Protein AF-A0A7Y5YC56-F1 (afdb_monomer_lite)

Radius of gyration: 37.19 Å; chains: 1; bounding box: 83×24×113 Å

Secondary structure (DSSP, 8-state):
-HHHHHHHHHIIIIIHHHHHHHHHHHHHHHHHHHHHHHHHHHHHHHHHHHHHHHHHHHHHHHHHHHHHHHHHHHHHHHHHHHHHHTT----THHHHHHHHHHHHHHS-HHHHHHHHHHHHHHTTSSSTHHHHHHHHHHHHHHHHHHTTSS-HHHHHHHHHHHHHHHHHHHHHHHHHHTT-

Sequence (180 aa):
MEMLATLMDILKTVALPLGIAIITAQVTLNAGRQQIRAHAAERNESRQYEHQKRLEDNDASARAVRGETIEAISDAMDQYVEDVRSEKNPTTAAVTRSLFRLSSRCSADHLADTCRSYVEDSARAPDRGHVVEAMLDIRRRLLGWHIGHLTLEDTERLIQEGHRELVEHLDDVRAAEGAS

pLDDT: mean 87.36, std 10.19, range [46.53, 96.81]

Foldseek 3Di:
DVVVVVVVCCCVVPVVVVVVVVVVVVVVVVVVVVVVVVVVVVVVVVVVVVVVVVVVVVVVVLLVLLVVLLVQLVVLLVVQVVCVVVVHDGDCVSNLVSLVSCCVRNVLVLQSVLLNLLLVLLVVDPDPVSNNVSSVLLSVLSVCCSVVVDPSVRSSVSSNVSSVVSVVVRVVVVVVVVVD

Structure (mmCIF, N/CA/C/O backbone):
data_AF-A0A7Y5YC56-F1
#
_entry.id   AF-A0A7Y5YC56-F1
#
loop_
_atom_site.group_PDB
_atom_site.id
_atom_site.type_symbol
_atom_site.label_atom_id
_atom_site.label_alt_id
_atom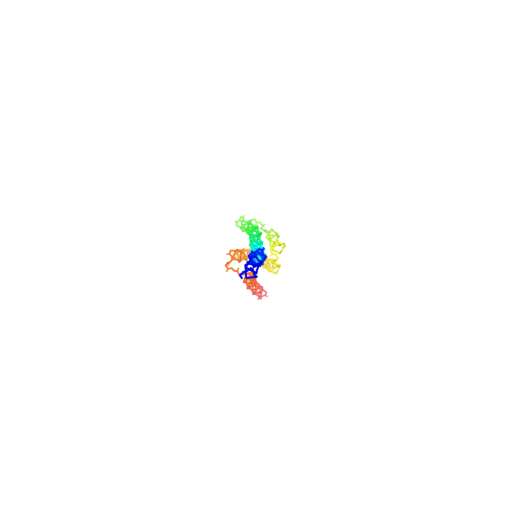_site.label_comp_id
_atom_site.label_asym_id
_atom_site.label_entity_id
_atom_site.label_seq_id
_atom_site.pdbx_PDB_ins_code
_atom_site.Cartn_x
_atom_site.Cartn_y
_atom_site.Cartn_z
_atom_site.occupancy
_atom_site.B_iso_or_equiv
_atom_site.auth_seq_id
_atom_site.auth_comp_id
_atom_site.auth_asym_id
_atom_site.auth_atom_id
_atom_site.pdbx_PDB_model_num
ATOM 1 N N . MET A 1 1 ? 50.622 -4.970 -84.511 1.00 55.16 1 MET A N 1
ATOM 2 C CA . MET A 1 1 ? 50.942 -4.764 -83.080 1.00 55.16 1 MET A CA 1
ATOM 3 C C . MET A 1 1 ? 50.362 -3.467 -82.523 1.00 55.16 1 MET A C 1
ATOM 5 O O . MET A 1 1 ? 49.958 -3.476 -81.371 1.00 55.16 1 MET A O 1
ATOM 9 N N . GLU A 1 2 ? 50.234 -2.398 -83.313 1.00 57.94 2 GLU A N 1
ATOM 10 C CA . GLU A 1 2 ? 49.705 -1.105 -82.838 1.00 57.94 2 GLU A CA 1
ATOM 11 C C . GLU A 1 2 ? 48.253 -1.175 -82.330 1.00 57.94 2 GLU A C 1
ATOM 13 O O . GLU A 1 2 ? 47.988 -0.736 -81.220 1.00 57.94 2 GLU A O 1
ATOM 18 N N . MET A 1 3 ? 47.338 -1.841 -83.045 1.00 56.50 3 MET A N 1
ATOM 19 C CA . MET A 1 3 ? 45.918 -1.928 -82.647 1.00 56.50 3 MET A CA 1
ATOM 20 C C . MET A 1 3 ? 45.682 -2.657 -81.306 1.00 56.50 3 MET A C 1
ATOM 22 O O . MET A 1 3 ? 44.782 -2.298 -80.552 1.00 56.50 3 MET A O 1
ATOM 26 N N . LEU A 1 4 ? 46.510 -3.661 -80.985 1.00 58.41 4 LEU A N 1
ATOM 27 C CA . LEU A 1 4 ? 46.480 -4.383 -79.703 1.00 58.41 4 LEU A CA 1
ATOM 28 C C . LEU A 1 4 ? 47.044 -3.530 -78.560 1.00 58.41 4 LEU A C 1
ATOM 30 O O . LEU A 1 4 ? 46.518 -3.582 -77.453 1.00 58.41 4 LEU A O 1
ATOM 34 N N . ALA A 1 5 ? 48.072 -2.721 -78.831 1.00 64.12 5 ALA A N 1
ATOM 35 C CA . ALA A 1 5 ? 48.629 -1.787 -77.859 1.00 64.12 5 ALA A CA 1
ATOM 36 C C . ALA A 1 5 ? 47.632 -0.668 -77.524 1.00 64.12 5 ALA A C 1
ATOM 38 O O . ALA A 1 5 ? 47.430 -0.382 -76.350 1.00 64.12 5 ALA A O 1
ATOM 39 N N . THR A 1 6 ? 46.929 -0.117 -78.520 1.00 63.53 6 THR A N 1
ATOM 40 C CA . THR A 1 6 ? 45.885 0.901 -78.307 1.00 63.53 6 THR A CA 1
ATOM 41 C C . THR A 1 6 ? 44.687 0.344 -77.533 1.00 63.53 6 THR A C 1
ATOM 43 O O . THR A 1 6 ? 44.184 0.997 -76.624 1.00 63.53 6 THR A O 1
ATOM 46 N N . LEU A 1 7 ? 44.255 -0.887 -77.831 1.00 57.56 7 LEU A N 1
ATOM 47 C CA . LEU A 1 7 ? 43.214 -1.583 -77.062 1.00 57.56 7 LEU A CA 1
ATOM 48 C C . LEU A 1 7 ? 43.636 -1.814 -75.609 1.00 57.56 7 LEU A C 1
ATOM 50 O O . LEU A 1 7 ? 42.841 -1.601 -74.697 1.00 57.56 7 LEU A O 1
ATOM 54 N N . MET A 1 8 ? 44.887 -2.222 -75.393 1.00 61.03 8 MET A N 1
ATOM 55 C CA . MET A 1 8 ? 45.441 -2.458 -74.063 1.00 61.03 8 MET A CA 1
ATOM 56 C C . MET A 1 8 ? 45.622 -1.150 -73.275 1.00 61.03 8 MET A C 1
ATOM 58 O O . MET A 1 8 ? 45.411 -1.147 -72.063 1.00 61.03 8 MET A O 1
ATOM 62 N N . ASP A 1 9 ? 45.935 -0.039 -73.946 1.00 62.00 9 ASP A N 1
ATOM 63 C CA . ASP A 1 9 ? 45.986 1.297 -73.344 1.00 62.00 9 ASP A CA 1
ATOM 64 C C . ASP A 1 9 ? 44.597 1.824 -72.984 1.00 62.00 9 ASP A C 1
ATOM 66 O O . ASP A 1 9 ? 44.420 2.318 -71.875 1.00 62.00 9 ASP A O 1
ATOM 70 N N . ILE A 1 10 ? 43.581 1.653 -73.836 1.00 61.22 10 ILE A N 1
ATOM 71 C CA . ILE A 1 10 ? 42.184 2.007 -73.512 1.00 61.22 10 ILE A CA 1
ATOM 72 C C . ILE A 1 10 ? 41.676 1.172 -72.325 1.00 61.22 10 ILE A C 1
ATOM 74 O O . ILE A 1 10 ? 41.041 1.702 -71.409 1.00 61.22 10 ILE A O 1
ATOM 78 N N . LEU A 1 11 ? 42.002 -0.127 -72.286 1.00 59.12 11 LEU A N 1
ATOM 79 C CA . LEU A 1 11 ? 41.646 -0.999 -71.162 1.00 59.12 11 LEU A CA 1
ATOM 80 C C . LEU A 1 11 ? 42.278 -0.518 -69.844 1.00 59.12 11 LEU A C 1
ATOM 82 O O . LEU A 1 11 ? 41.623 -0.529 -68.802 1.00 59.12 11 LEU A O 1
ATOM 86 N N . LYS A 1 12 ? 43.539 -0.073 -69.882 1.00 62.78 12 LYS A N 1
ATOM 87 C CA . LYS A 1 12 ? 44.272 0.412 -68.701 1.00 62.78 12 LYS A CA 1
ATOM 88 C C . LYS A 1 12 ? 43.865 1.819 -68.269 1.00 62.78 12 LYS A C 1
ATOM 90 O O . LYS A 1 12 ? 43.813 2.080 -67.073 1.00 62.78 12 LYS A O 1
ATOM 95 N N . THR A 1 13 ? 43.594 2.713 -69.216 1.00 64.12 13 THR A N 1
ATOM 96 C CA . THR A 1 13 ? 43.311 4.132 -68.940 1.00 64.12 13 THR A CA 1
ATOM 97 C C . THR A 1 13 ? 41.849 4.402 -68.615 1.00 64.12 13 THR A C 1
ATOM 99 O O . THR A 1 13 ? 41.568 5.337 -67.871 1.00 64.12 13 THR A O 1
ATOM 102 N N . VAL A 1 14 ? 40.918 3.583 -69.116 1.00 66.25 14 VAL A N 1
ATOM 103 C CA . VAL A 1 14 ? 39.477 3.822 -68.942 1.00 66.25 14 VAL A CA 1
ATOM 104 C C . VAL A 1 14 ? 38.789 2.674 -68.210 1.00 66.25 14 VAL A C 1
ATOM 106 O O . VAL A 1 14 ? 38.096 2.915 -67.224 1.00 66.25 14 VAL A O 1
ATOM 109 N N . ALA A 1 15 ? 38.987 1.421 -68.634 1.00 69.31 15 ALA A N 1
ATOM 110 C CA . ALA A 1 15 ? 38.236 0.300 -68.061 1.00 69.31 15 ALA A CA 1
ATOM 111 C C . ALA A 1 15 ? 38.694 -0.061 -66.635 1.00 69.31 15 ALA A C 1
ATOM 113 O O . ALA A 1 15 ? 37.855 -0.316 -65.770 1.00 69.31 15 ALA A O 1
ATOM 114 N N . LEU A 1 16 ? 40.004 -0.039 -66.363 1.00 71.69 16 LEU A N 1
ATOM 115 C CA . LEU A 1 16 ? 40.548 -0.353 -65.037 1.00 71.69 16 LEU A CA 1
ATOM 116 C C . LEU A 1 16 ? 40.140 0.683 -63.964 1.00 71.69 16 LEU A C 1
ATOM 118 O O . LEU A 1 16 ? 39.620 0.268 -62.925 1.00 71.69 16 LEU A O 1
ATOM 122 N N . PRO A 1 17 ? 40.274 2.010 -64.186 1.00 78.19 17 PRO A N 1
ATOM 123 C CA . PRO A 1 17 ? 39.836 3.007 -63.208 1.00 78.19 17 PRO A CA 1
ATOM 124 C C . PRO A 1 17 ? 38.319 3.001 -63.006 1.00 78.19 17 PRO A C 1
ATOM 126 O O . PRO A 1 17 ? 37.855 3.155 -61.877 1.00 78.19 17 PRO A O 1
ATOM 129 N N . LEU A 1 18 ? 37.542 2.758 -64.070 1.00 76.50 18 LEU A N 1
ATOM 130 C CA . LEU A 1 18 ? 36.088 2.637 -63.974 1.00 76.50 18 LEU A CA 1
ATOM 131 C C . LEU A 1 18 ? 35.680 1.412 -63.141 1.00 76.50 18 LEU A C 1
ATOM 133 O O . LEU A 1 18 ? 34.817 1.524 -62.275 1.00 76.50 18 LEU A O 1
ATOM 137 N N . GLY A 1 19 ? 36.333 0.262 -63.339 1.00 76.31 19 GLY A N 1
ATOM 138 C CA . GLY A 1 19 ? 36.112 -0.939 -62.529 1.00 76.31 19 GLY A CA 1
ATOM 139 C C . GLY A 1 19 ? 36.424 -0.715 -61.047 1.00 76.31 19 GLY A C 1
ATOM 140 O O . GLY A 1 19 ? 35.616 -1.069 -60.187 1.00 76.31 19 GLY A O 1
ATOM 141 N N . ILE A 1 20 ? 37.548 -0.055 -60.741 1.00 79.25 20 ILE A N 1
ATOM 142 C CA . ILE A 1 20 ? 37.919 0.317 -59.365 1.00 79.25 20 ILE A CA 1
ATOM 143 C C . ILE A 1 20 ? 36.884 1.275 -58.761 1.00 79.25 20 ILE A C 1
ATOM 145 O O . ILE A 1 20 ? 36.467 1.078 -57.617 1.00 79.25 20 ILE A O 1
ATOM 149 N N . ALA A 1 21 ? 36.428 2.277 -59.517 1.00 76.38 21 ALA A N 1
ATOM 150 C CA . ALA A 1 21 ? 35.416 3.226 -59.061 1.00 76.38 21 ALA A CA 1
ATOM 151 C C . ALA A 1 21 ? 34.073 2.539 -58.764 1.00 76.38 21 ALA A C 1
ATOM 153 O O . ALA A 1 21 ? 33.464 2.812 -57.730 1.00 76.38 21 ALA A O 1
ATOM 154 N N . ILE A 1 22 ? 33.640 1.602 -59.615 1.00 82.31 22 ILE A N 1
ATOM 155 C CA . ILE A 1 22 ? 32.399 0.833 -59.426 1.00 82.31 22 ILE A CA 1
ATOM 156 C C . ILE A 1 22 ? 32.483 -0.046 -58.171 1.00 82.31 22 ILE A C 1
ATOM 158 O O . ILE A 1 22 ? 31.566 -0.021 -57.348 1.00 82.31 22 ILE A O 1
ATOM 162 N N . ILE A 1 23 ? 33.582 -0.788 -57.987 1.00 82.56 23 ILE A N 1
ATOM 163 C CA . ILE A 1 23 ? 33.781 -1.637 -56.801 1.00 82.56 23 ILE A CA 1
ATOM 164 C C . ILE A 1 23 ? 33.836 -0.777 -55.534 1.00 82.56 23 ILE A C 1
ATOM 166 O O . ILE A 1 23 ? 33.162 -1.083 -54.551 1.00 82.56 23 ILE A O 1
ATOM 170 N N . THR A 1 24 ? 34.576 0.335 -55.563 1.00 82.38 24 THR A N 1
ATOM 171 C CA . THR A 1 24 ? 34.680 1.260 -54.423 1.00 82.38 24 THR A CA 1
ATOM 172 C C . THR A 1 24 ? 33.315 1.850 -54.069 1.00 82.38 24 THR A C 1
ATOM 174 O O . THR A 1 24 ? 32.943 1.873 -52.894 1.00 82.38 24 THR A O 1
ATOM 177 N N . ALA A 1 25 ? 32.518 2.251 -55.065 1.00 78.50 25 ALA A N 1
ATOM 178 C CA . ALA A 1 25 ? 31.158 2.734 -54.852 1.00 78.50 25 ALA A CA 1
ATOM 179 C C . ALA A 1 25 ? 30.259 1.657 -54.217 1.00 78.50 25 ALA A C 1
ATOM 181 O O . ALA A 1 25 ? 29.547 1.945 -53.257 1.00 78.50 25 ALA A O 1
ATOM 182 N N . GLN A 1 26 ? 30.325 0.406 -54.686 1.00 82.81 26 GLN A N 1
ATOM 183 C CA . GLN A 1 26 ? 29.556 -0.704 -54.109 1.00 82.81 26 GLN A CA 1
ATOM 184 C C . GLN A 1 26 ? 29.956 -1.016 -52.662 1.00 82.81 26 GLN A C 1
ATOM 186 O O . GLN A 1 26 ? 29.082 -1.168 -51.805 1.00 82.81 26 GLN A O 1
ATOM 191 N N . VAL A 1 27 ? 31.258 -1.080 -52.367 1.00 84.50 27 VAL A N 1
ATOM 192 C CA . VAL A 1 27 ? 31.765 -1.305 -51.002 1.00 84.50 27 VAL A CA 1
ATOM 193 C C . VAL A 1 27 ? 31.318 -0.175 -50.075 1.00 84.50 27 VAL A C 1
ATOM 195 O O . VAL A 1 27 ? 30.805 -0.442 -48.990 1.00 84.50 27 VAL A O 1
ATOM 198 N N . THR A 1 28 ? 31.417 1.075 -50.531 1.00 84.81 28 THR A N 1
ATOM 199 C CA . THR A 1 28 ? 31.003 2.256 -49.759 1.00 84.81 28 THR A CA 1
ATOM 200 C C . THR A 1 28 ? 29.498 2.251 -49.487 1.00 84.81 28 THR A C 1
ATOM 202 O O . THR A 1 28 ? 29.071 2.506 -48.362 1.00 84.81 28 THR A O 1
ATOM 205 N N . LEU A 1 29 ? 28.674 1.889 -50.477 1.00 85.12 29 LEU A N 1
ATOM 206 C CA . LEU A 1 29 ? 27.225 1.755 -50.303 1.00 85.12 29 LEU A CA 1
ATOM 207 C C . LEU A 1 29 ? 26.860 0.650 -49.303 1.00 85.12 29 LEU A C 1
ATOM 209 O O . LEU A 1 29 ? 25.956 0.832 -48.486 1.00 85.12 29 LEU A O 1
ATOM 213 N N . ASN A 1 30 ? 27.558 -0.487 -49.339 1.00 87.25 30 ASN A N 1
ATOM 214 C CA . ASN A 1 30 ? 27.335 -1.577 -48.391 1.00 87.25 30 ASN A CA 1
ATOM 215 C C . ASN A 1 30 ? 27.760 -1.193 -46.967 1.00 87.25 30 ASN A C 1
ATOM 217 O O . ASN A 1 30 ? 27.003 -1.449 -46.030 1.00 87.25 30 ASN A O 1
ATOM 221 N N . ALA A 1 31 ? 28.903 -0.520 -46.808 1.00 85.88 31 ALA A N 1
ATOM 222 C CA . ALA A 1 31 ? 29.353 0.012 -45.524 1.00 85.88 31 ALA A CA 1
ATOM 223 C C . ALA A 1 31 ? 28.362 1.049 -44.963 1.00 85.88 31 ALA A C 1
ATOM 225 O O . ALA A 1 31 ? 27.962 0.954 -43.805 1.00 85.88 31 ALA A O 1
ATOM 226 N N . GLY A 1 32 ? 27.868 1.969 -45.800 1.00 84.69 32 GLY A N 1
ATOM 227 C CA . GLY A 1 32 ? 26.838 2.935 -45.407 1.00 84.69 32 GLY A CA 1
ATOM 228 C C . GLY A 1 32 ? 25.532 2.259 -44.973 1.00 84.69 32 GLY A C 1
ATOM 229 O O . GLY A 1 32 ? 24.946 2.623 -43.955 1.00 84.69 32 GLY A O 1
ATOM 230 N N . ARG A 1 33 ? 25.097 1.205 -45.676 1.00 89.69 33 ARG A N 1
ATOM 231 C CA . ARG A 1 33 ? 23.928 0.401 -45.268 1.00 89.69 33 ARG A CA 1
ATOM 232 C C . ARG A 1 33 ? 24.145 -0.311 -43.933 1.00 89.69 33 ARG A C 1
ATOM 234 O O . ARG A 1 33 ? 23.209 -0.383 -43.138 1.00 89.69 33 ARG A O 1
ATOM 241 N N . GLN A 1 34 ? 25.343 -0.838 -43.683 1.00 88.31 34 GLN A N 1
ATOM 242 C CA . GLN A 1 34 ? 25.686 -1.461 -42.402 1.00 88.31 34 GLN A CA 1
ATOM 243 C C . GLN A 1 34 ? 25.688 -0.437 -41.263 1.00 88.31 34 GLN A C 1
ATOM 245 O O . GLN A 1 34 ? 25.081 -0.708 -40.232 1.00 88.31 34 GLN A O 1
ATOM 250 N N . GLN A 1 35 ? 26.255 0.755 -41.469 1.00 87.94 35 GLN A N 1
ATOM 251 C CA . GLN A 1 35 ? 26.224 1.843 -40.484 1.00 87.94 35 GLN A CA 1
ATOM 252 C C . GLN A 1 35 ? 24.797 2.308 -40.170 1.00 87.94 35 GLN A C 1
ATOM 254 O O . GLN A 1 35 ? 24.451 2.478 -39.005 1.00 87.94 35 GLN A O 1
ATOM 259 N N . ILE A 1 36 ? 23.932 2.446 -41.182 1.00 84.81 36 ILE A N 1
ATOM 260 C CA . ILE A 1 36 ? 22.519 2.800 -40.969 1.00 84.81 36 ILE A CA 1
ATOM 261 C C . ILE A 1 36 ? 21.808 1.728 -40.132 1.00 84.81 36 ILE A C 1
ATOM 263 O O . ILE A 1 36 ? 21.058 2.063 -39.217 1.00 84.81 36 ILE A O 1
ATOM 267 N N . ARG A 1 37 ? 22.042 0.441 -40.421 1.00 88.19 37 ARG A N 1
ATOM 268 C CA . ARG A 1 37 ? 21.453 -0.667 -39.651 1.00 88.19 37 ARG A CA 1
ATOM 269 C C . ARG A 1 37 ? 21.981 -0.719 -38.219 1.00 88.19 37 ARG A C 1
ATOM 271 O O . ARG A 1 37 ? 21.178 -0.915 -37.315 1.00 88.19 37 ARG A O 1
ATOM 278 N N . ALA A 1 38 ? 23.282 -0.511 -38.020 1.00 86.31 38 ALA A N 1
ATOM 279 C CA . ALA A 1 38 ? 23.895 -0.453 -36.695 1.00 86.31 38 ALA A CA 1
ATOM 280 C C . ALA A 1 38 ? 23.295 0.689 -35.862 1.00 86.31 38 ALA A C 1
ATOM 282 O O . ALA A 1 38 ? 22.766 0.441 -34.785 1.00 86.31 38 ALA A O 1
ATOM 283 N N . HIS A 1 39 ? 23.222 1.905 -36.410 1.00 87.75 39 HIS A N 1
ATOM 284 C CA . HIS A 1 39 ? 22.596 3.036 -35.719 1.00 87.75 39 HIS A CA 1
ATOM 285 C C . HIS A 1 39 ? 21.096 2.851 -35.467 1.00 87.75 39 HIS A C 1
ATOM 287 O O . HIS A 1 39 ? 20.572 3.328 -34.460 1.00 87.75 39 HIS A O 1
ATOM 293 N N . ALA A 1 40 ? 20.371 2.180 -36.366 1.00 89.81 40 ALA A N 1
ATOM 294 C CA . ALA A 1 40 ? 18.968 1.849 -36.134 1.00 89.81 40 ALA A CA 1
ATOM 295 C C . ALA A 1 40 ? 18.804 0.832 -34.990 1.00 89.81 40 ALA A C 1
ATOM 297 O O . ALA A 1 40 ? 17.884 0.976 -34.185 1.00 89.81 40 ALA A O 1
ATOM 298 N N . ALA A 1 41 ? 19.700 -0.155 -34.896 1.00 89.75 41 ALA A N 1
ATOM 299 C CA . ALA A 1 41 ? 19.723 -1.127 -33.807 1.00 89.75 41 ALA A CA 1
ATOM 300 C C . ALA A 1 41 ? 20.070 -0.465 -32.463 1.00 89.75 41 ALA A C 1
ATOM 302 O O . ALA A 1 41 ? 19.299 -0.606 -31.519 1.00 89.75 41 ALA A O 1
ATOM 303 N N . GLU A 1 42 ? 21.129 0.351 -32.410 1.00 88.94 42 GLU A N 1
ATOM 304 C CA . GLU A 1 42 ? 21.536 1.111 -31.213 1.00 88.94 42 GLU A CA 1
ATOM 305 C C . GLU A 1 42 ? 20.406 2.008 -30.688 1.00 88.94 42 GLU A C 1
ATOM 307 O O . GLU A 1 42 ? 20.137 2.062 -29.489 1.00 88.94 42 GLU A O 1
ATOM 312 N N . ARG A 1 43 ? 19.689 2.699 -31.585 1.00 90.00 43 ARG A N 1
ATOM 313 C CA . ARG A 1 43 ? 18.542 3.538 -31.201 1.00 90.00 43 ARG A CA 1
ATOM 314 C C . ARG A 1 43 ? 17.389 2.723 -30.627 1.00 90.00 43 ARG A C 1
ATOM 316 O O . ARG A 1 43 ? 16.706 3.204 -29.726 1.00 90.00 43 ARG A O 1
ATOM 323 N N . ASN A 1 44 ? 17.136 1.531 -31.159 1.00 90.25 44 ASN A N 1
ATOM 324 C CA . ASN A 1 44 ? 16.088 0.660 -30.635 1.00 90.25 44 ASN A CA 1
ATOM 325 C C . ASN A 1 44 ? 16.469 0.087 -29.268 1.00 90.25 44 ASN A C 1
ATOM 327 O O . ASN A 1 44 ? 15.634 0.107 -28.368 1.00 90.25 44 ASN A O 1
ATOM 331 N N . GLU A 1 45 ? 17.715 -0.346 -29.093 1.00 91.00 45 GLU A N 1
ATOM 332 C CA . GLU A 1 45 ? 18.232 -0.835 -27.812 1.00 91.00 45 GLU A CA 1
ATOM 333 C C . GLU A 1 45 ? 18.197 0.265 -26.742 1.00 91.00 45 GLU A C 1
ATOM 335 O O . GLU A 1 45 ? 17.671 0.056 -25.652 1.00 91.00 45 GLU A O 1
ATOM 340 N N . SER A 1 46 ? 18.630 1.483 -27.085 1.00 91.75 46 SER A N 1
ATOM 341 C CA . SER A 1 46 ? 18.553 2.644 -26.192 1.00 91.75 46 SER A CA 1
ATOM 342 C C . SER A 1 46 ? 17.112 2.967 -25.779 1.00 91.75 46 SER A C 1
ATOM 344 O O . SER A 1 46 ? 16.859 3.206 -24.600 1.00 91.75 46 SER A O 1
ATOM 346 N N . ARG A 1 47 ? 16.143 2.905 -26.703 1.00 92.06 47 ARG A N 1
ATOM 347 C CA . ARG A 1 47 ? 14.718 3.104 -26.377 1.00 92.06 47 ARG A CA 1
ATOM 348 C C . ARG A 1 47 ? 14.165 2.012 -25.468 1.00 92.06 47 ARG A C 1
ATOM 350 O O . ARG A 1 47 ? 13.389 2.321 -24.569 1.00 92.06 47 ARG A O 1
ATOM 357 N N . GLN A 1 48 ? 14.533 0.754 -25.710 1.00 92.44 48 GLN A N 1
ATOM 358 C CA . GLN A 1 48 ? 14.123 -0.368 -24.862 1.00 92.44 48 GLN A CA 1
ATOM 359 C C . GLN A 1 48 ? 14.694 -0.221 -23.453 1.00 92.44 48 GLN A C 1
ATOM 361 O O . GLN A 1 48 ? 13.949 -0.340 -22.485 1.00 92.44 48 GLN A O 1
ATOM 366 N N . TYR A 1 49 ? 15.977 0.123 -23.344 1.00 94.12 49 TYR A N 1
ATOM 367 C CA . TYR A 1 49 ? 16.633 0.380 -22.068 1.00 94.12 49 TYR A CA 1
ATOM 368 C C . TYR A 1 49 ? 15.989 1.549 -21.312 1.00 94.12 49 TYR A C 1
ATOM 370 O O . TYR A 1 49 ? 15.666 1.422 -20.135 1.00 94.12 49 TYR A O 1
ATOM 378 N N . GLU A 1 50 ? 15.733 2.677 -21.982 1.00 93.62 50 GLU A N 1
ATOM 379 C CA . GLU A 1 50 ? 15.043 3.812 -21.363 1.00 93.62 50 GLU A CA 1
ATOM 380 C C . GLU A 1 50 ? 13.629 3.454 -20.902 1.00 93.62 50 GLU A C 1
ATOM 382 O O . GLU A 1 50 ? 13.199 3.898 -19.839 1.00 93.62 50 GLU A O 1
ATOM 387 N N . HIS A 1 51 ? 12.894 2.672 -21.694 1.00 92.88 51 HIS A N 1
ATOM 388 C CA . HIS A 1 51 ? 11.558 2.229 -21.319 1.00 92.88 51 HIS A CA 1
ATOM 389 C C . HIS A 1 51 ? 11.600 1.323 -20.086 1.00 92.88 51 HIS A C 1
ATOM 391 O O . HIS A 1 51 ? 10.860 1.569 -19.137 1.00 92.88 51 HIS A O 1
ATOM 397 N N . GLN A 1 52 ? 12.511 0.348 -20.067 1.00 95.00 52 GLN A N 1
ATOM 398 C CA . GLN A 1 52 ? 12.718 -0.548 -18.933 1.00 95.00 52 GLN A CA 1
ATOM 399 C C . GLN A 1 52 ? 13.101 0.226 -17.667 1.00 95.00 52 GLN A C 1
ATOM 401 O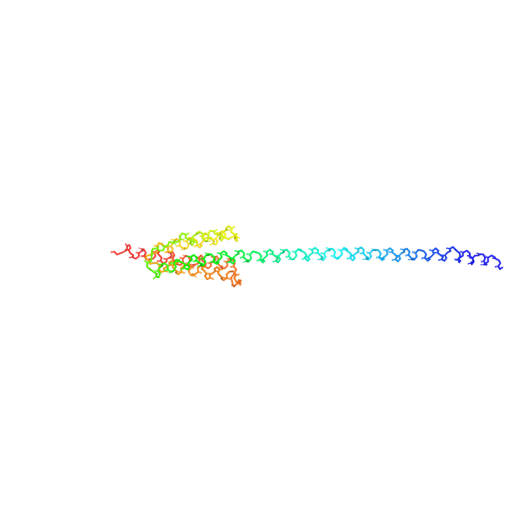 O . GLN A 1 52 ? 12.490 0.036 -16.620 1.00 95.00 52 GLN A O 1
ATOM 406 N N . LYS A 1 53 ? 14.034 1.176 -17.779 1.00 95.12 53 LYS A N 1
ATOM 407 C CA . LYS A 1 53 ? 14.435 2.031 -16.660 1.00 95.12 53 LYS A CA 1
ATOM 408 C C . LYS A 1 53 ? 13.261 2.836 -16.098 1.00 95.12 53 LYS A C 1
ATOM 410 O O . LYS A 1 53 ? 13.103 2.920 -14.889 1.00 95.12 53 LYS A O 1
ATOM 415 N N . ARG A 1 54 ? 12.399 3.395 -16.958 1.00 93.12 54 ARG A N 1
ATOM 416 C CA . ARG A 1 54 ? 11.193 4.112 -16.503 1.00 93.12 54 ARG A CA 1
ATOM 417 C C . ARG A 1 54 ? 10.224 3.197 -15.757 1.00 93.12 54 ARG A C 1
ATOM 419 O O . ARG A 1 54 ? 9.591 3.657 -14.815 1.00 93.12 54 ARG A O 1
ATOM 426 N N . LEU A 1 55 ? 10.083 1.939 -16.178 1.00 93.56 55 LEU A N 1
ATOM 427 C CA . LEU A 1 55 ? 9.255 0.963 -15.465 1.00 93.56 55 LEU A CA 1
ATOM 428 C C . LEU A 1 55 ? 9.835 0.670 -14.077 1.00 93.56 55 LEU A C 1
ATOM 430 O O . LEU A 1 55 ? 9.110 0.749 -13.092 1.00 93.56 55 LEU A O 1
ATOM 434 N N . GLU A 1 56 ? 11.143 0.430 -13.989 1.00 93.12 56 GLU A N 1
ATOM 435 C CA . GLU A 1 56 ? 11.837 0.187 -12.718 1.00 93.12 56 GLU A CA 1
ATOM 436 C C . GLU A 1 56 ? 11.750 1.389 -11.764 1.00 93.12 56 GLU A C 1
ATOM 438 O O . GLU A 1 56 ? 11.441 1.218 -10.584 1.00 93.12 56 GLU A O 1
ATOM 443 N N . ASP A 1 57 ? 11.953 2.606 -12.276 1.00 93.69 57 ASP A N 1
ATOM 444 C CA . ASP A 1 57 ? 11.843 3.845 -11.500 1.00 93.69 57 ASP A CA 1
ATOM 445 C C . ASP A 1 57 ? 10.402 4.062 -10.991 1.00 93.69 57 ASP A C 1
ATOM 447 O O . ASP A 1 57 ? 10.192 4.441 -9.833 1.00 93.69 57 ASP A O 1
ATOM 451 N N . ASN A 1 58 ? 9.395 3.779 -11.826 1.00 90.06 58 ASN A N 1
ATOM 452 C CA . ASN A 1 58 ? 7.985 3.868 -11.440 1.00 90.06 58 ASN A CA 1
ATOM 453 C C . ASN A 1 58 ? 7.623 2.835 -10.364 1.00 90.06 58 ASN A C 1
ATOM 455 O O . ASN A 1 58 ? 6.961 3.184 -9.386 1.00 90.06 58 ASN A O 1
ATOM 459 N N . ASP A 1 59 ? 8.082 1.591 -10.503 1.00 89.06 59 ASP A N 1
ATOM 460 C CA . ASP A 1 59 ? 7.848 0.530 -9.521 1.00 89.06 59 ASP A CA 1
ATOM 461 C C . ASP A 1 59 ? 8.520 0.846 -8.179 1.00 89.06 59 ASP A C 1
ATOM 463 O O . ASP A 1 59 ? 7.924 0.652 -7.111 1.00 89.06 59 ASP A O 1
ATOM 467 N N . ALA A 1 60 ? 9.745 1.376 -8.215 1.00 91.12 60 ALA A N 1
ATOM 468 C CA . ALA A 1 60 ? 10.457 1.829 -7.026 1.00 91.12 60 ALA A CA 1
ATOM 469 C C . ALA A 1 60 ? 9.712 2.978 -6.329 1.00 91.12 60 ALA A C 1
ATOM 471 O O . ALA A 1 60 ? 9.508 2.935 -5.112 1.00 91.12 60 ALA A O 1
ATOM 472 N N . SER A 1 61 ? 9.240 3.967 -7.093 1.00 90.44 61 SER A N 1
ATOM 473 C CA . SER A 1 61 ? 8.445 5.082 -6.570 1.00 90.44 61 SER A CA 1
ATOM 474 C C . SER A 1 61 ? 7.125 4.603 -5.953 1.00 90.44 61 SER A C 1
ATOM 476 O O . SER A 1 61 ? 6.792 4.977 -4.827 1.00 90.44 61 SER A O 1
ATOM 478 N N . ALA A 1 62 ? 6.410 3.700 -6.630 1.00 88.62 62 ALA A N 1
ATOM 479 C CA . ALA A 1 62 ? 5.167 3.123 -6.129 1.00 88.62 62 ALA A CA 1
ATOM 480 C C . ALA A 1 62 ? 5.379 2.320 -4.834 1.00 88.62 62 ALA A C 1
ATOM 482 O O . ALA A 1 62 ? 4.548 2.377 -3.924 1.00 88.62 62 ALA A O 1
ATOM 483 N N . ARG A 1 63 ? 6.495 1.585 -4.711 1.00 90.25 63 ARG A N 1
ATOM 484 C CA . ARG A 1 63 ? 6.865 0.907 -3.458 1.00 90.25 63 ARG A CA 1
ATOM 485 C C . ARG A 1 63 ? 7.163 1.891 -2.332 1.00 90.25 63 ARG A C 1
ATOM 487 O O . ARG A 1 63 ? 6.691 1.658 -1.222 1.00 90.25 63 ARG A O 1
ATOM 494 N N . ALA A 1 64 ? 7.893 2.971 -2.607 1.00 93.12 64 ALA A N 1
ATOM 495 C CA . ALA A 1 64 ? 8.219 3.986 -1.606 1.00 93.12 64 ALA A CA 1
ATOM 496 C C . ALA A 1 64 ? 6.952 4.655 -1.045 1.00 93.12 64 ALA A C 1
ATOM 498 O O . ALA A 1 64 ? 6.735 4.650 0.164 1.00 93.12 64 ALA A O 1
ATOM 499 N N . VAL A 1 65 ? 6.053 5.117 -1.922 1.00 93.06 65 VAL A N 1
ATOM 500 C CA . VAL A 1 65 ? 4.771 5.735 -1.530 1.00 93.06 65 VAL A CA 1
ATOM 501 C C . VAL A 1 65 ? 3.911 4.786 -0.691 1.00 93.06 65 VAL A C 1
ATOM 503 O O . VAL A 1 65 ? 3.280 5.197 0.289 1.00 93.06 65 VAL A O 1
ATOM 506 N N . ARG A 1 66 ? 3.890 3.502 -1.059 1.00 93.56 66 ARG A N 1
ATOM 507 C CA . ARG A 1 66 ? 3.174 2.470 -0.306 1.00 93.56 66 ARG A CA 1
ATOM 508 C C . ARG A 1 66 ? 3.773 2.263 1.082 1.00 93.56 66 ARG A C 1
ATOM 510 O O . ARG A 1 66 ? 3.014 2.180 2.042 1.00 93.56 66 ARG A O 1
ATOM 517 N N . GLY A 1 67 ? 5.102 2.219 1.182 1.00 94.44 67 GLY A N 1
ATOM 518 C CA . GLY A 1 67 ? 5.826 2.107 2.450 1.00 94.44 67 GLY A CA 1
ATOM 519 C C . GLY A 1 67 ? 5.481 3.244 3.407 1.00 94.44 67 GLY A C 1
ATOM 520 O O . GLY A 1 67 ? 4.983 2.980 4.495 1.00 94.44 67 GLY A O 1
ATOM 521 N N . GLU A 1 68 ? 5.608 4.495 2.952 1.00 96.06 68 GLU A N 1
ATOM 522 C CA . GLU A 1 68 ? 5.231 5.687 3.733 1.00 96.06 68 GLU A CA 1
ATOM 523 C C . GLU A 1 68 ? 3.775 5.634 4.218 1.00 96.06 68 GLU A C 1
ATOM 525 O O . GLU A 1 68 ? 3.438 6.054 5.324 1.00 96.06 68 GLU A O 1
ATOM 530 N N . THR A 1 69 ? 2.874 5.148 3.362 1.00 95.31 69 THR A N 1
ATOM 531 C CA . THR A 1 69 ? 1.448 5.080 3.689 1.00 95.31 69 THR A CA 1
ATOM 532 C C . THR A 1 69 ? 1.180 4.028 4.763 1.00 95.31 69 THR A C 1
ATOM 534 O O . THR A 1 69 ? 0.415 4.284 5.692 1.00 95.31 69 THR A O 1
ATOM 537 N N . ILE A 1 70 ? 1.823 2.864 4.668 1.00 95.56 70 ILE A N 1
ATOM 538 C CA . ILE A 1 70 ? 1.677 1.770 5.636 1.00 95.56 70 ILE A CA 1
ATOM 539 C C . ILE A 1 70 ? 2.357 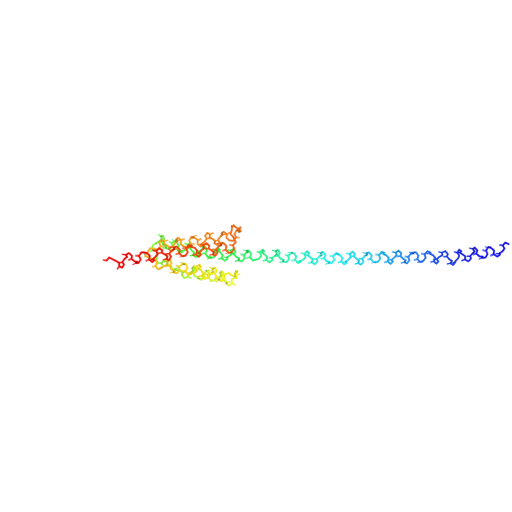2.097 6.968 1.00 95.56 70 ILE A C 1
ATOM 541 O O . ILE A 1 70 ? 1.824 1.739 8.018 1.00 95.56 70 ILE A O 1
ATOM 545 N N . GLU A 1 71 ? 3.474 2.819 6.948 1.00 95.94 71 GLU A N 1
ATOM 546 C CA . GLU A 1 71 ? 4.116 3.361 8.148 1.00 95.94 71 GLU A CA 1
ATOM 547 C C . GLU A 1 71 ? 3.162 4.308 8.888 1.00 95.94 71 GLU A C 1
ATOM 549 O O . GLU A 1 71 ? 2.824 4.061 10.041 1.00 95.94 71 GLU A O 1
ATOM 554 N N . ALA A 1 72 ? 2.574 5.287 8.191 1.00 95.00 72 ALA A N 1
ATOM 555 C CA . ALA A 1 72 ? 1.607 6.209 8.793 1.00 95.00 72 ALA A CA 1
ATOM 556 C C . ALA A 1 72 ? 0.326 5.522 9.322 1.00 95.00 72 ALA A C 1
ATOM 558 O O . ALA A 1 72 ? -0.335 6.036 10.231 1.00 95.00 72 ALA A O 1
ATOM 559 N N . ILE A 1 73 ? -0.072 4.384 8.740 1.00 95.38 73 ILE A N 1
ATOM 560 C CA . ILE A 1 73 ? -1.155 3.540 9.272 1.00 95.38 73 ILE A CA 1
ATOM 561 C C . ILE A 1 73 ? -0.690 2.833 10.549 1.00 95.38 73 ILE A C 1
ATOM 563 O O . ILE A 1 73 ? -1.422 2.817 11.539 1.00 95.38 73 ILE A O 1
ATOM 567 N N . SER A 1 74 ? 0.525 2.285 10.538 1.00 95.50 74 SER A N 1
ATOM 568 C CA . SER A 1 74 ? 1.113 1.580 11.676 1.00 95.50 74 SER A CA 1
ATOM 569 C C . SER A 1 74 ? 1.257 2.502 12.884 1.00 95.50 74 SER A C 1
ATOM 571 O O . SER A 1 74 ? 0.759 2.142 13.949 1.00 95.50 74 SER A O 1
ATOM 573 N N . ASP A 1 75 ? 1.784 3.714 12.696 1.00 96.69 75 ASP A N 1
ATOM 574 C CA . ASP A 1 75 ? 1.921 4.733 13.745 1.00 96.69 75 ASP A CA 1
ATOM 575 C C . ASP A 1 75 ? 0.570 5.105 14.369 1.00 96.69 75 ASP A C 1
ATOM 577 O O . ASP A 1 75 ? 0.426 5.188 15.590 1.00 96.69 75 ASP A O 1
ATOM 581 N N . ALA A 1 76 ? -0.459 5.298 13.537 1.00 94.38 76 ALA A N 1
ATOM 582 C CA . ALA A 1 76 ? -1.801 5.619 14.018 1.00 94.38 76 ALA A CA 1
ATOM 583 C C . ALA A 1 76 ? -2.397 4.477 14.858 1.00 94.38 76 ALA A C 1
ATOM 585 O O . ALA A 1 76 ? -3.082 4.726 15.851 1.00 94.38 76 ALA A O 1
ATOM 586 N N . MET A 1 77 ? -2.131 3.230 14.469 1.00 95.00 77 MET A N 1
ATOM 587 C CA . MET A 1 77 ? -2.535 2.051 15.231 1.00 95.00 77 MET A CA 1
ATOM 588 C C . MET A 1 77 ? -1.715 1.898 16.523 1.00 95.00 77 MET A C 1
ATOM 590 O O . MET A 1 77 ? -2.282 1.522 17.543 1.00 95.00 77 MET A O 1
ATOM 594 N N . ASP A 1 78 ? -0.418 2.226 16.525 1.00 95.06 78 ASP A N 1
ATOM 595 C CA . ASP A 1 78 ? 0.413 2.179 17.738 1.00 95.06 78 ASP A CA 1
ATOM 596 C C . ASP A 1 78 ? -0.066 3.197 18.766 1.00 95.06 78 ASP A C 1
ATOM 598 O O . ASP A 1 78 ? -0.214 2.857 19.938 1.00 95.06 78 ASP A O 1
ATOM 602 N N . GLN A 1 79 ? -0.413 4.407 18.321 1.00 94.19 79 GLN A N 1
ATOM 603 C CA . GLN A 1 79 ? -1.017 5.410 19.192 1.00 94.19 79 GLN A CA 1
ATOM 604 C C . GLN A 1 79 ? -2.338 4.914 19.798 1.00 94.19 79 GLN A C 1
ATOM 606 O O . GLN A 1 79 ? -2.565 5.101 20.991 1.00 94.19 79 GLN A O 1
ATOM 611 N N . TYR A 1 80 ? -3.192 4.252 19.008 1.00 92.31 80 TYR A N 1
ATOM 612 C CA . TYR A 1 80 ? -4.438 3.672 19.516 1.00 92.31 80 TYR A CA 1
ATOM 613 C C . TYR A 1 80 ? -4.171 2.605 20.587 1.00 92.31 80 TYR A C 1
ATOM 615 O O . TYR A 1 80 ? -4.782 2.629 21.655 1.00 92.31 80 TYR A O 1
ATOM 623 N N . VAL A 1 81 ? -3.247 1.678 20.317 1.00 92.56 81 VAL A N 1
ATOM 624 C CA . VAL A 1 81 ? -2.874 0.606 21.253 1.00 92.56 81 VAL A CA 1
ATOM 625 C C . VAL A 1 81 ? -2.292 1.182 22.542 1.00 92.56 81 VAL A C 1
ATOM 627 O O . VAL A 1 81 ? -2.628 0.717 23.631 1.00 92.56 81 VAL A O 1
ATOM 630 N N . GLU A 1 82 ? -1.452 2.207 22.438 1.00 93.31 82 GLU A N 1
ATOM 631 C CA . GLU A 1 82 ? -0.880 2.885 23.597 1.00 93.31 82 GLU A CA 1
ATOM 632 C C . GLU A 1 82 ? -1.949 3.610 24.420 1.00 93.31 82 GLU A C 1
ATOM 634 O O . GLU A 1 82 ? -1.940 3.533 25.648 1.00 93.31 82 GLU A O 1
ATOM 639 N N . ASP A 1 83 ? -2.919 4.252 23.768 1.00 91.38 83 ASP A N 1
ATOM 640 C CA . ASP A 1 83 ? -4.041 4.894 24.452 1.00 91.38 83 ASP A CA 1
ATOM 641 C C . ASP A 1 83 ? -4.916 3.872 25.195 1.00 91.38 83 ASP A C 1
ATOM 643 O O . ASP A 1 83 ? -5.333 4.146 26.321 1.00 91.38 83 ASP A O 1
ATOM 647 N N . VAL A 1 84 ? -5.143 2.682 24.620 1.00 88.81 84 VAL A N 1
ATOM 648 C CA . VAL A 1 84 ? -5.823 1.567 25.308 1.00 88.81 84 VAL A CA 1
ATOM 649 C C . VAL A 1 84 ? -5.031 1.125 26.542 1.00 88.81 84 VAL A C 1
ATOM 651 O O . VAL A 1 84 ? -5.609 1.005 27.621 1.00 88.81 84 VAL A O 1
ATOM 654 N N . ARG A 1 85 ? -3.715 0.911 26.406 1.00 90.25 85 ARG A N 1
ATOM 655 C CA . ARG A 1 85 ? -2.831 0.480 27.509 1.00 90.25 85 ARG A CA 1
ATOM 656 C C . ARG A 1 85 ? -2.716 1.515 28.622 1.00 90.25 85 ARG A C 1
ATOM 658 O O . ARG A 1 85 ? -2.618 1.151 29.787 1.00 90.25 85 ARG A O 1
ATOM 665 N N . SER A 1 86 ? -2.737 2.789 28.254 1.00 92.00 86 SER A N 1
ATOM 666 C CA . SER A 1 86 ? -2.686 3.929 29.168 1.00 92.00 86 SER A CA 1
ATOM 667 C C . SER A 1 86 ? -4.057 4.286 29.769 1.00 92.00 86 SER A C 1
ATOM 669 O O . SER A 1 86 ? -4.178 5.352 30.372 1.00 92.00 86 SER A O 1
ATOM 671 N N . GLU A 1 87 ? -5.098 3.467 29.562 1.00 85.75 87 GLU A N 1
ATOM 672 C CA . GLU A 1 87 ? -6.481 3.707 30.021 1.00 85.75 87 GLU A CA 1
ATOM 673 C C . GLU A 1 87 ? -7.074 5.058 29.572 1.00 85.75 87 GLU A C 1
ATOM 675 O O . GLU A 1 87 ? -8.020 5.588 30.161 1.00 85.75 87 GLU A O 1
ATOM 680 N N . LYS A 1 88 ? -6.548 5.627 28.484 1.00 88.25 88 LYS A N 1
ATOM 681 C CA . LYS A 1 88 ? -7.133 6.807 27.845 1.00 88.25 88 LYS A CA 1
ATOM 682 C C . LYS A 1 88 ? -8.392 6.391 27.081 1.00 88.25 88 LYS A C 1
ATOM 684 O O . LYS A 1 88 ? -8.705 5.211 26.932 1.00 88.25 88 LYS A O 1
ATOM 689 N N . ASN A 1 89 ? -9.143 7.373 26.586 1.00 83.94 89 ASN A N 1
ATOM 690 C CA . ASN A 1 89 ? -10.221 7.120 25.631 1.00 83.94 89 ASN A CA 1
ATOM 691 C C . ASN A 1 89 ? -9.643 7.142 24.208 1.00 83.94 89 ASN A C 1
ATOM 693 O O . ASN A 1 89 ? -9.445 8.234 23.668 1.00 83.94 89 ASN A O 1
ATOM 697 N N . PRO A 1 90 ? -9.344 5.975 23.607 1.00 86.00 90 PRO A N 1
ATOM 698 C CA . PRO A 1 90 ? -8.750 5.915 22.281 1.00 86.00 90 PRO A CA 1
ATOM 699 C C . PRO A 1 90 ? -9.791 6.276 21.213 1.00 86.00 90 PRO A C 1
ATOM 701 O O . PRO A 1 90 ? -10.994 6.073 21.395 1.00 86.00 90 PRO A O 1
ATOM 704 N N . THR A 1 91 ? -9.337 6.783 20.066 1.00 85.94 91 THR A N 1
ATOM 705 C CA . THR A 1 91 ? -10.219 7.100 18.931 1.00 85.94 91 THR A CA 1
ATOM 706 C C . THR A 1 91 ? -9.721 6.435 17.656 1.00 85.94 91 THR A C 1
ATOM 708 O O . THR A 1 91 ? -8.532 6.471 17.349 1.00 85.94 91 THR A O 1
ATOM 711 N N . THR A 1 92 ? -10.629 5.864 16.866 1.00 90.56 92 THR A N 1
ATOM 712 C CA . THR A 1 92 ? -10.285 5.235 15.580 1.00 90.56 92 THR A CA 1
ATOM 713 C C . THR A 1 92 ? -10.073 6.258 14.458 1.00 90.56 92 THR A C 1
ATOM 715 O O . THR A 1 92 ? -9.542 5.918 13.407 1.00 90.56 92 THR A O 1
ATOM 718 N N . ALA A 1 93 ? -10.406 7.536 14.676 1.00 89.50 93 ALA A N 1
ATOM 719 C CA . ALA A 1 93 ? -10.377 8.580 13.649 1.00 89.50 93 ALA A CA 1
ATOM 720 C C . ALA A 1 93 ? -8.995 8.785 13.003 1.00 89.50 93 ALA A C 1
ATOM 722 O O . ALA A 1 93 ? -8.907 9.073 11.809 1.00 89.50 93 ALA A O 1
ATOM 723 N N . ALA A 1 94 ? -7.908 8.654 13.773 1.00 89.19 94 ALA A N 1
ATOM 724 C CA . ALA A 1 94 ? -6.556 8.726 13.223 1.00 89.19 94 ALA A CA 1
ATOM 725 C C . ALA A 1 94 ? -6.285 7.560 12.260 1.00 89.19 94 ALA A C 1
ATOM 727 O O . ALA A 1 94 ? -5.826 7.792 11.143 1.00 89.19 94 ALA A O 1
ATOM 728 N N . VAL A 1 95 ? -6.662 6.342 12.656 1.00 91.06 95 VAL A N 1
ATOM 729 C CA . VAL A 1 95 ? -6.522 5.127 11.843 1.00 91.06 95 VAL A CA 1
ATOM 730 C C . VAL A 1 95 ? -7.379 5.220 10.583 1.00 91.06 95 VAL A C 1
ATOM 732 O O . VAL A 1 95 ? -6.855 5.028 9.493 1.00 91.06 95 VAL A O 1
ATOM 735 N N . THR A 1 96 ? -8.647 5.623 10.687 1.00 89.75 96 THR A N 1
ATOM 736 C CA . THR A 1 96 ? -9.538 5.803 9.528 1.00 89.75 96 THR A CA 1
ATOM 737 C C . THR A 1 96 ? -8.978 6.810 8.520 1.00 89.75 96 THR A C 1
ATOM 739 O O . THR A 1 96 ? -8.990 6.560 7.315 1.00 89.75 96 THR A O 1
ATOM 742 N N . ARG A 1 97 ? -8.429 7.940 8.992 1.00 90.81 97 ARG A N 1
ATOM 743 C CA . ARG A 1 97 ? -7.774 8.927 8.115 1.00 90.81 97 ARG A CA 1
ATOM 744 C C . ARG A 1 97 ? -6.513 8.373 7.458 1.00 90.81 97 ARG A C 1
ATOM 746 O O . ARG A 1 97 ? -6.274 8.669 6.290 1.00 90.81 97 ARG A O 1
ATOM 753 N N . SER A 1 98 ? -5.710 7.598 8.183 1.00 91.06 98 SER A N 1
ATOM 754 C CA . SER A 1 98 ? -4.524 6.954 7.613 1.00 91.06 98 SER A CA 1
ATOM 755 C C . SER A 1 98 ? -4.904 5.880 6.588 1.00 91.06 98 SER A C 1
ATOM 757 O O . SER A 1 98 ? -4.320 5.852 5.509 1.00 91.06 98 SER A O 1
ATOM 759 N N . LEU A 1 99 ? -5.934 5.071 6.849 1.00 91.25 99 LEU A N 1
ATOM 760 C CA . LEU A 1 99 ? -6.460 4.076 5.907 1.00 91.25 99 LEU A CA 1
ATOM 761 C C . LEU A 1 99 ? -7.023 4.719 4.633 1.00 91.25 99 LEU A C 1
ATOM 763 O O . LEU A 1 99 ? -6.798 4.206 3.542 1.00 91.25 99 LEU A O 1
ATOM 767 N N . PHE A 1 100 ? -7.651 5.895 4.723 1.00 90.00 100 PHE A N 1
ATOM 768 C CA . PHE A 1 100 ? -8.068 6.645 3.533 1.00 90.00 100 PHE A CA 1
ATOM 769 C C . PHE A 1 100 ? -6.888 7.007 2.610 1.00 90.00 100 PHE A C 1
ATOM 771 O O . PHE A 1 100 ? -7.043 7.072 1.390 1.00 90.00 100 PHE A O 1
ATOM 778 N N . ARG A 1 101 ? -5.674 7.192 3.144 1.00 89.81 101 ARG A N 1
ATOM 779 C CA . ARG A 1 101 ? -4.486 7.441 2.307 1.00 89.81 101 ARG A CA 1
ATOM 780 C C . ARG A 1 101 ? -4.100 6.228 1.461 1.00 89.81 101 ARG A C 1
ATOM 782 O O . ARG A 1 101 ? -3.475 6.411 0.421 1.00 89.81 101 ARG A O 1
ATOM 789 N N . LEU A 1 102 ? -4.502 5.021 1.859 1.00 88.44 102 LEU A N 1
ATOM 790 C CA . LEU A 1 102 ? -4.293 3.803 1.078 1.00 88.44 102 LEU A CA 1
ATOM 791 C C . LEU A 1 102 ? -5.042 3.867 -0.263 1.00 88.44 102 LEU A C 1
ATOM 793 O O . LEU A 1 102 ? -4.447 3.593 -1.303 1.00 88.44 102 LEU A O 1
ATOM 797 N N . SER A 1 103 ? -6.298 4.327 -0.248 1.00 87.75 103 SER A N 1
ATOM 798 C CA . SER A 1 103 ? -7.095 4.565 -1.462 1.00 87.75 103 SER A CA 1
ATOM 799 C C . SER A 1 103 ? -6.421 5.610 -2.366 1.00 87.75 103 SER A C 1
ATOM 801 O O . SER A 1 103 ? -5.954 5.316 -3.464 1.00 87.75 103 SER A O 1
ATOM 803 N N . SER A 1 104 ? -6.216 6.814 -1.829 1.00 87.19 104 SER A N 1
ATOM 804 C CA . SER A 1 104 ? -5.777 7.980 -2.603 1.00 87.19 104 SER A CA 1
ATOM 805 C C . SER A 1 104 ? -4.318 7.946 -3.067 1.00 87.19 104 SER A C 1
ATOM 807 O O . SER A 1 104 ? -4.009 8.549 -4.093 1.00 87.19 104 SER A O 1
ATOM 809 N N . ARG A 1 105 ? -3.405 7.275 -2.347 1.00 87.44 105 ARG A N 1
ATOM 810 C CA . ARG A 1 105 ? -1.977 7.210 -2.721 1.00 87.44 105 ARG A CA 1
ATOM 811 C C . ARG A 1 105 ? -1.564 5.894 -3.368 1.00 87.44 105 ARG A C 1
ATOM 813 O O . ARG A 1 105 ? -0.584 5.888 -4.106 1.00 87.44 105 ARG A O 1
ATOM 820 N N . CYS A 1 106 ? -2.266 4.796 -3.086 1.00 87.19 106 CYS A N 1
ATOM 821 C CA . CYS A 1 106 ? -1.871 3.460 -3.543 1.00 87.19 106 CYS A CA 1
ATOM 822 C C . CYS A 1 106 ? -2.882 2.814 -4.501 1.00 87.19 106 CYS A C 1
ATOM 824 O O . CYS A 1 106 ? -2.647 1.681 -4.911 1.00 87.19 106 CYS A O 1
ATOM 826 N N . SER A 1 107 ? -3.968 3.512 -4.874 1.00 84.75 107 SER A N 1
ATOM 827 C CA . SER A 1 107 ? -5.035 2.986 -5.749 1.00 84.75 107 SER A CA 1
ATOM 828 C C . SER A 1 107 ? -5.615 1.658 -5.243 1.00 84.75 107 SER A C 1
ATOM 830 O O . SER A 1 107 ? -5.869 0.738 -6.015 1.00 84.75 107 SER A O 1
ATOM 832 N N . ALA A 1 108 ? -5.762 1.537 -3.921 1.00 88.25 108 ALA A N 1
ATOM 833 C CA . ALA A 1 108 ? -6.231 0.333 -3.241 1.00 88.25 108 ALA A CA 1
ATOM 834 C C . ALA A 1 108 ? -7.566 0.610 -2.531 1.00 88.25 108 ALA A C 1
ATOM 836 O O . ALA A 1 108 ? -7.674 0.468 -1.313 1.00 88.25 108 ALA A O 1
ATOM 837 N N . ASP A 1 109 ? -8.559 1.070 -3.294 1.00 90.81 109 ASP A N 1
ATOM 838 C CA . ASP A 1 109 ? -9.839 1.571 -2.775 1.00 90.81 109 ASP A CA 1
ATOM 839 C C . ASP A 1 109 ? -10.609 0.493 -2.003 1.00 90.81 109 ASP A C 1
ATOM 841 O O . ASP A 1 109 ? -10.939 0.684 -0.834 1.00 90.81 109 ASP A O 1
ATOM 845 N N . HIS A 1 110 ? -10.804 -0.678 -2.618 1.00 90.62 110 HIS A N 1
ATOM 846 C CA . HIS A 1 110 ? -11.532 -1.793 -2.006 1.00 90.62 110 HIS A CA 1
ATOM 847 C C . HIS A 1 110 ? -10.866 -2.297 -0.720 1.00 90.62 110 HIS A C 1
ATOM 849 O O . HIS A 1 110 ? -11.536 -2.527 0.290 1.00 90.62 110 HIS A O 1
ATOM 855 N N . LEU A 1 111 ? -9.534 -2.385 -0.717 1.00 93.19 111 LEU A N 1
ATOM 856 C CA . LEU A 1 111 ? -8.768 -2.746 0.471 1.00 93.19 111 LEU A CA 1
ATOM 857 C C . LEU A 1 111 ? -8.905 -1.686 1.575 1.00 93.19 111 LEU A C 1
ATOM 859 O O . LEU A 1 111 ? -9.097 -2.029 2.740 1.00 93.19 111 LEU A O 1
ATOM 863 N N . ALA A 1 112 ? -8.824 -0.399 1.226 1.00 92.62 112 ALA A N 1
ATOM 864 C CA . ALA A 1 112 ? -8.971 0.697 2.180 1.00 92.62 112 ALA A CA 1
ATOM 865 C C . ALA A 1 112 ? -10.360 0.700 2.836 1.00 92.62 112 ALA A C 1
ATOM 867 O O . ALA A 1 112 ? -10.463 0.841 4.058 1.00 92.62 112 ALA A O 1
ATOM 868 N N . ASP A 1 113 ? -11.409 0.511 2.035 1.00 92.44 113 ASP A N 1
ATOM 869 C CA . ASP A 1 113 ? -12.788 0.439 2.507 1.00 92.44 113 ASP A CA 1
ATOM 870 C C . ASP A 1 113 ? -13.006 -0.771 3.420 1.00 92.44 113 ASP A C 1
ATOM 872 O O . ASP A 1 113 ? -13.559 -0.609 4.508 1.00 92.44 113 ASP A O 1
ATOM 876 N N . THR A 1 114 ? -12.498 -1.946 3.035 1.00 93.88 114 THR A N 1
ATOM 877 C CA . THR A 1 114 ? -12.602 -3.168 3.848 1.00 93.88 114 THR A CA 1
ATOM 878 C C . THR A 1 114 ? -11.902 -2.991 5.198 1.00 93.88 114 THR A C 1
ATOM 880 O O . THR A 1 114 ? -12.498 -3.246 6.241 1.00 93.88 114 THR A O 1
ATOM 883 N N . CYS A 1 115 ? -10.668 -2.475 5.212 1.00 94.94 115 CYS A N 1
ATOM 884 C CA . CYS A 1 115 ? -9.945 -2.187 6.455 1.00 94.94 115 CYS A CA 1
ATOM 885 C C . CYS A 1 115 ? -10.714 -1.218 7.360 1.00 94.94 115 CYS A C 1
ATOM 887 O O . CYS A 1 115 ? -10.762 -1.408 8.576 1.00 94.94 115 CYS A O 1
ATOM 889 N N . ARG A 1 116 ? -11.306 -0.163 6.784 1.00 93.75 116 ARG A N 1
ATOM 890 C CA . ARG A 1 116 ? -12.092 0.810 7.548 1.00 93.75 116 ARG A CA 1
ATOM 891 C C . ARG A 1 116 ? -13.314 0.146 8.174 1.00 93.75 116 ARG A C 1
ATOM 893 O O . ARG A 1 116 ? -13.516 0.307 9.374 1.00 93.75 116 ARG A O 1
ATOM 900 N N . SER A 1 117 ? -14.097 -0.590 7.387 1.00 94.06 117 SER A N 1
ATOM 901 C CA . SER A 1 117 ? -15.283 -1.293 7.883 1.00 94.06 117 SER A CA 1
ATOM 902 C C . SER A 1 117 ? -14.926 -2.296 8.975 1.00 94.06 117 SER A C 1
ATOM 904 O O . SER A 1 117 ? -15.587 -2.319 10.009 1.00 94.06 117 SER A O 1
ATOM 906 N N . TYR A 1 118 ? -13.824 -3.032 8.813 1.00 95.44 118 TYR A N 1
ATOM 907 C CA . TYR A 1 118 ? -13.353 -3.970 9.826 1.00 95.44 118 TYR A CA 1
ATOM 908 C C . TYR A 1 118 ? -13.041 -3.269 11.158 1.00 95.44 118 TYR A C 1
ATOM 910 O O . TYR A 1 118 ? -13.506 -3.705 12.211 1.00 95.44 118 TYR A O 1
ATOM 918 N N . VAL A 1 119 ? -12.333 -2.132 11.133 1.00 93.81 119 VAL A N 1
ATOM 919 C CA . VAL A 1 119 ? -12.056 -1.337 12.346 1.00 93.81 119 VAL A CA 1
ATOM 920 C C . VAL A 1 119 ? -13.337 -0.765 12.962 1.00 93.81 119 VAL A C 1
ATOM 922 O O . VAL A 1 119 ? -13.488 -0.773 14.183 1.00 93.81 119 VAL A O 1
ATOM 925 N N . GLU A 1 120 ? -14.255 -0.250 12.143 1.00 92.31 120 GLU A N 1
ATOM 926 C CA . GLU A 1 120 ? -15.511 0.350 12.608 1.00 92.31 120 GLU A CA 1
ATOM 927 C C . GLU A 1 120 ? -16.441 -0.677 13.260 1.00 92.31 120 GLU A C 1
ATOM 929 O O . GLU A 1 120 ? -17.012 -0.389 14.313 1.00 92.31 120 GLU A O 1
ATOM 934 N N . ASP A 1 121 ? -16.562 -1.874 12.687 1.00 92.31 121 ASP A N 1
ATOM 935 C CA . ASP A 1 121 ? -17.362 -2.950 13.272 1.00 92.31 121 ASP A CA 1
ATOM 936 C C . ASP A 1 121 ? -16.697 -3.533 14.522 1.00 92.31 121 ASP A C 1
ATOM 938 O O . ASP A 1 121 ? -17.379 -3.750 15.524 1.00 92.31 121 ASP A O 1
ATOM 942 N N . SER A 1 122 ? -15.365 -3.656 14.536 1.00 91.31 122 SER A N 1
ATOM 943 C CA . SER A 1 122 ? -14.618 -4.019 15.751 1.00 91.31 122 SER A CA 1
ATOM 944 C C . SER A 1 122 ? -14.866 -3.036 16.889 1.00 91.31 122 SER A C 1
ATOM 946 O O . SER A 1 122 ? -14.944 -3.433 18.047 1.00 91.31 122 SER A O 1
ATOM 948 N N . ALA A 1 123 ? -15.021 -1.743 16.583 1.00 89.19 123 ALA A N 1
ATOM 949 C CA . ALA A 1 123 ? -15.268 -0.712 17.592 1.00 89.19 123 ALA A CA 1
ATOM 950 C C . ALA A 1 123 ? -16.670 -0.786 18.211 1.00 89.19 123 ALA A C 1
ATOM 952 O O . ALA A 1 123 ? -16.922 -0.135 19.224 1.00 89.19 123 ALA A O 1
ATOM 953 N N . ARG A 1 124 ? -17.578 -1.568 17.615 1.00 86.19 124 ARG A N 1
ATOM 954 C CA . ARG A 1 124 ? -18.906 -1.864 18.167 1.00 86.19 124 ARG A CA 1
ATOM 955 C C . ARG A 1 124 ? -18.896 -3.078 19.097 1.00 86.19 124 ARG A C 1
ATOM 957 O O . ARG A 1 124 ? -19.928 -3.350 19.710 1.00 86.19 124 ARG A O 1
ATOM 964 N N . ALA A 1 125 ? -17.783 -3.807 19.181 1.00 84.38 125 ALA A N 1
ATOM 965 C CA . ALA A 1 125 ? -17.631 -4.922 20.102 1.00 84.38 125 ALA A CA 1
ATOM 966 C C . ALA A 1 125 ? -17.671 -4.439 21.568 1.00 84.38 125 ALA A C 1
ATOM 968 O O . ALA A 1 125 ? -17.235 -3.319 21.853 1.00 84.38 125 ALA A O 1
ATOM 969 N N . PRO A 1 126 ? -18.143 -5.272 22.516 1.00 78.75 126 PRO A N 1
ATOM 970 C CA . PRO A 1 126 ? -18.183 -4.914 23.937 1.00 78.75 126 PRO A CA 1
ATOM 971 C C . PRO A 1 126 ? -16.793 -4.652 24.534 1.00 78.75 126 PRO A C 1
ATOM 973 O O . PRO A 1 126 ? -16.641 -3.812 25.421 1.00 78.75 126 PRO A O 1
ATOM 976 N N . ASP A 1 127 ? -15.778 -5.365 24.037 1.00 83.88 127 ASP A N 1
ATOM 977 C CA . ASP A 1 127 ? -14.392 -5.257 24.486 1.00 83.88 127 ASP A CA 1
ATOM 978 C C . ASP A 1 127 ? -13.511 -4.547 23.448 1.00 83.88 127 ASP A C 1
ATOM 980 O O . ASP A 1 127 ? -13.474 -4.914 22.270 1.00 83.88 127 ASP A O 1
ATOM 984 N N . ARG A 1 128 ? -12.726 -3.578 23.935 1.00 82.69 128 ARG A N 1
ATOM 985 C CA . ARG A 1 128 ? -11.713 -2.828 23.180 1.00 82.69 128 ARG A CA 1
ATOM 986 C C . ARG A 1 128 ? -10.608 -3.737 22.624 1.00 82.69 128 ARG A C 1
ATOM 988 O O . ARG A 1 128 ? -9.953 -3.346 21.658 1.00 82.69 128 ARG A O 1
ATOM 995 N N . GLY A 1 129 ? -10.418 -4.933 23.192 1.00 86.06 129 GLY A N 1
ATOM 996 C CA . GLY A 1 129 ? -9.498 -5.957 22.689 1.00 86.06 129 GLY A CA 1
ATOM 997 C C . GLY A 1 129 ? -9.716 -6.304 21.211 1.00 86.06 129 GLY A C 1
ATOM 998 O O . GLY A 1 129 ? -8.748 -6.354 20.455 1.00 86.06 129 GLY A O 1
ATOM 999 N N . HIS A 1 130 ? -10.971 -6.401 20.759 1.00 89.25 130 HIS A N 1
ATOM 1000 C CA . HIS A 1 130 ? -11.301 -6.748 19.369 1.00 89.25 130 HIS A CA 1
ATOM 1001 C C . HIS A 1 130 ? -10.784 -5.715 18.363 1.00 89.25 130 HIS A C 1
ATOM 1003 O O . HIS A 1 130 ? -10.284 -6.066 17.297 1.00 89.25 130 HIS A O 1
ATOM 1009 N N . VAL A 1 131 ? -10.849 -4.424 18.709 1.00 91.81 131 VAL A N 1
ATOM 1010 C CA . VAL A 1 131 ? -10.312 -3.353 17.855 1.00 91.81 131 VAL A CA 1
ATOM 1011 C C . VAL A 1 131 ? -8.802 -3.472 17.726 1.00 91.81 131 VAL A C 1
ATOM 1013 O O . VAL A 1 131 ? -8.260 -3.301 16.636 1.00 91.81 131 VAL A O 1
ATOM 1016 N N . VAL A 1 132 ? -8.120 -3.772 18.832 1.00 93.25 132 VAL A N 1
ATOM 1017 C CA . VAL A 1 132 ? -6.667 -3.956 18.840 1.00 93.25 132 VAL A CA 1
ATOM 1018 C C . VAL A 1 132 ? -6.280 -5.158 17.982 1.00 93.25 132 VAL A C 1
ATOM 1020 O O . VAL A 1 132 ? -5.368 -5.045 17.164 1.00 93.25 132 VAL A O 1
ATOM 1023 N N . GLU A 1 133 ? -6.987 -6.278 18.112 1.00 93.12 133 GLU A N 1
ATOM 1024 C CA . GLU A 1 133 ? -6.752 -7.472 17.297 1.00 93.12 133 GLU A CA 1
ATOM 1025 C C . GLU A 1 133 ? -6.961 -7.202 15.806 1.00 93.12 133 GLU A C 1
ATOM 1027 O O . GLU A 1 133 ? -6.069 -7.500 15.010 1.00 93.12 133 GLU A O 1
ATOM 1032 N N . ALA A 1 134 ? -8.066 -6.553 15.430 1.00 93.94 134 ALA A N 1
ATOM 1033 C CA . ALA A 1 134 ? -8.335 -6.186 14.042 1.00 93.94 134 ALA A CA 1
ATOM 1034 C C . ALA A 1 134 ? -7.272 -5.228 13.481 1.00 93.94 134 ALA A C 1
ATOM 1036 O O . ALA A 1 134 ? -6.770 -5.427 12.375 1.00 93.94 134 ALA A O 1
ATOM 1037 N N . MET A 1 135 ? -6.860 -4.211 14.249 1.00 94.62 135 MET A N 1
ATOM 1038 C CA . MET A 1 135 ? -5.793 -3.292 13.839 1.00 94.62 135 MET A CA 1
ATOM 1039 C C . MET A 1 135 ? -4.460 -4.017 13.632 1.00 94.62 135 MET A C 1
ATOM 1041 O O . MET A 1 135 ? -3.773 -3.775 12.637 1.00 94.62 135 MET A O 1
ATOM 1045 N N . LEU A 1 136 ? -4.091 -4.922 14.542 1.00 94.94 136 LEU A N 1
ATOM 1046 C CA . LEU A 1 136 ? -2.874 -5.720 14.417 1.00 94.94 136 LEU A CA 1
ATOM 1047 C C . LEU A 1 136 ? -2.948 -6.685 13.234 1.00 94.94 136 LEU A C 1
ATOM 1049 O O . LEU A 1 136 ? -1.945 -6.863 12.537 1.00 94.94 136 LEU A O 1
ATOM 1053 N N . ASP A 1 137 ? -4.107 -7.287 12.972 1.00 96.06 137 ASP A N 1
ATOM 1054 C CA . ASP A 1 137 ? -4.280 -8.142 11.806 1.00 96.06 137 ASP A CA 1
ATOM 1055 C C . ASP A 1 137 ? -4.126 -7.351 10.507 1.00 96.06 137 ASP A C 1
ATOM 1057 O O . ASP A 1 137 ? -3.229 -7.661 9.718 1.00 96.06 137 ASP A O 1
ATOM 1061 N N . ILE A 1 138 ? -4.872 -6.251 10.349 1.00 96.75 138 ILE A N 1
ATOM 1062 C CA . ILE A 1 138 ? -4.755 -5.341 9.201 1.00 96.75 138 ILE A CA 1
ATOM 1063 C C . ILE A 1 138 ? -3.298 -4.918 9.002 1.00 96.75 138 ILE A C 1
ATOM 1065 O O . ILE A 1 138 ? -2.771 -5.028 7.893 1.00 96.75 138 ILE A O 1
ATOM 1069 N N . ARG A 1 139 ? -2.604 -4.493 10.068 1.00 96.19 139 ARG A N 1
ATOM 1070 C CA . ARG A 1 139 ? -1.189 -4.104 9.990 1.00 96.19 139 ARG A CA 1
ATOM 1071 C C . ARG A 1 139 ? -0.326 -5.231 9.432 1.00 96.19 139 ARG A C 1
ATOM 1073 O O . ARG A 1 139 ? 0.457 -4.992 8.515 1.00 96.19 139 ARG A O 1
ATOM 1080 N N . ARG A 1 140 ? -0.461 -6.456 9.953 1.00 96.81 140 ARG A N 1
ATOM 1081 C CA . ARG A 1 140 ? 0.315 -7.614 9.477 1.00 96.81 140 ARG A CA 1
ATOM 1082 C C . ARG A 1 140 ? 0.058 -7.891 7.995 1.00 96.81 140 ARG A C 1
ATOM 1084 O O . ARG A 1 140 ? 1.017 -8.137 7.264 1.00 96.81 140 ARG A O 1
ATOM 1091 N N . ARG A 1 141 ? -1.196 -7.818 7.533 1.00 96.62 141 ARG A N 1
ATOM 1092 C CA . ARG A 1 141 ? -1.550 -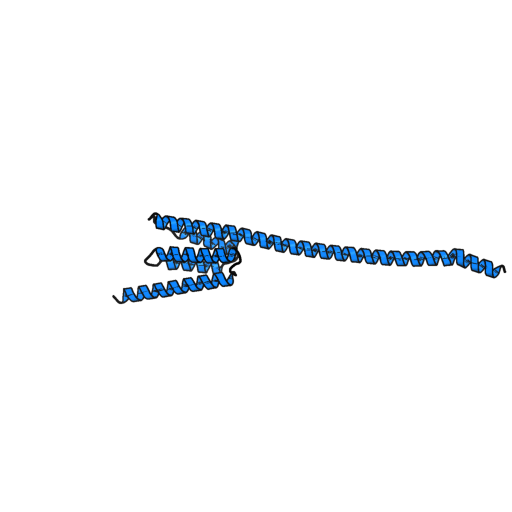8.062 6.120 1.00 96.62 141 ARG A CA 1
ATOM 1093 C C . ARG A 1 141 ? -1.056 -6.954 5.189 1.00 96.62 141 ARG A C 1
ATOM 1095 O O . ARG A 1 141 ? -0.533 -7.254 4.115 1.00 96.62 141 ARG A O 1
ATOM 1102 N N . LEU A 1 142 ? -1.159 -5.691 5.605 1.00 96.12 142 LEU A N 1
ATOM 1103 C CA . LEU A 1 142 ? -0.631 -4.549 4.853 1.00 96.12 142 LEU A CA 1
ATOM 1104 C C . LEU A 1 142 ? 0.897 -4.595 4.763 1.00 96.12 142 LEU A C 1
ATOM 1106 O O . LEU A 1 142 ? 1.453 -4.431 3.677 1.00 96.12 142 LEU A O 1
ATOM 1110 N N . LEU A 1 143 ? 1.584 -4.882 5.873 1.00 95.62 143 LEU A N 1
ATOM 1111 C CA . LEU A 1 143 ? 3.034 -5.067 5.867 1.00 95.62 143 LEU A CA 1
ATOM 1112 C C . LEU A 1 143 ? 3.429 -6.219 4.949 1.00 95.62 143 LEU A C 1
ATOM 1114 O O . LEU A 1 143 ? 4.298 -6.021 4.107 1.00 95.62 143 LEU A O 1
ATOM 1118 N N . GLY A 1 144 ? 2.754 -7.371 5.044 1.00 95.38 144 GLY A N 1
ATOM 1119 C CA . GLY A 1 144 ? 2.973 -8.524 4.167 1.00 95.38 144 GLY A CA 1
ATOM 1120 C C . GLY A 1 144 ? 2.861 -8.174 2.681 1.00 95.38 144 GLY A C 1
ATOM 1121 O O . GLY A 1 144 ? 3.711 -8.589 1.890 1.00 95.38 144 GLY A O 1
ATOM 1122 N N . TRP A 1 145 ? 1.880 -7.345 2.314 1.00 95.19 145 TRP A N 1
ATOM 1123 C CA . TRP A 1 145 ? 1.750 -6.813 0.957 1.00 95.19 145 TRP A CA 1
ATOM 1124 C C . TRP A 1 145 ? 2.916 -5.904 0.559 1.00 95.19 145 TRP A C 1
ATOM 1126 O O . TRP A 1 145 ? 3.458 -6.022 -0.541 1.00 95.19 145 TRP A O 1
ATOM 1136 N N . HIS A 1 146 ? 3.335 -5.001 1.445 1.00 94.50 146 HIS A N 1
ATOM 1137 C CA . HIS A 1 146 ? 4.436 -4.078 1.170 1.00 94.50 146 HIS A CA 1
ATOM 1138 C C . HIS A 1 146 ? 5.757 -4.797 0.897 1.00 94.50 146 HIS A C 1
ATOM 1140 O O . HIS A 1 146 ? 6.438 -4.486 -0.080 1.00 94.50 146 HIS A O 1
ATOM 1146 N N . ILE A 1 147 ? 6.092 -5.782 1.732 1.00 93.56 147 ILE A N 1
ATOM 1147 C CA . ILE A 1 147 ? 7.340 -6.545 1.622 1.00 93.56 147 ILE A CA 1
ATOM 1148 C C . ILE A 1 147 ? 7.270 -7.666 0.571 1.00 93.56 147 ILE A C 1
ATOM 1150 O O . ILE A 1 147 ? 8.236 -8.405 0.405 1.00 93.56 147 ILE A O 1
ATOM 1154 N N . GLY A 1 148 ? 6.136 -7.813 -0.126 1.00 91.25 148 GLY A N 1
ATOM 1155 C CA . GLY A 1 148 ? 5.953 -8.771 -1.218 1.00 91.25 148 GLY A CA 1
ATOM 1156 C C . GLY A 1 148 ? 5.711 -10.221 -0.791 1.00 91.25 148 GLY A C 1
ATOM 1157 O O . GLY A 1 148 ? 5.796 -11.109 -1.633 1.00 91.25 148 GLY A O 1
ATOM 1158 N N . HIS A 1 149 ? 5.406 -10.475 0.485 1.00 93.12 149 HIS A N 1
ATOM 1159 C CA . HIS A 1 149 ? 5.000 -11.806 0.959 1.00 93.12 149 HIS A CA 1
ATOM 1160 C C . HIS A 1 149 ? 3.530 -12.116 0.647 1.00 93.12 149 HIS A C 1
ATOM 1162 O O . HIS A 1 149 ? 3.145 -13.281 0.631 1.00 93.12 149 HIS A O 1
ATOM 1168 N N . LEU A 1 150 ? 2.717 -11.082 0.415 1.00 94.31 150 LEU A N 1
ATOM 1169 C CA . LEU A 1 150 ? 1.325 -11.194 -0.012 1.00 94.31 150 LEU A CA 1
ATOM 1170 C C . LEU A 1 150 ? 1.107 -10.378 -1.284 1.00 94.31 150 LEU A C 1
ATOM 1172 O O . LEU A 1 150 ? 1.697 -9.307 -1.469 1.00 94.31 150 LEU A O 1
ATOM 1176 N N . THR A 1 151 ? 0.235 -10.874 -2.154 1.00 94.31 151 THR A N 1
ATOM 1177 C CA . THR A 1 151 ? -0.321 -10.059 -3.235 1.00 94.31 151 THR A CA 1
ATOM 1178 C C . THR A 1 151 ? -1.369 -9.090 -2.674 1.00 94.31 151 THR A C 1
ATOM 1180 O O . THR A 1 151 ? -1.831 -9.247 -1.544 1.00 94.31 151 THR A O 1
ATOM 1183 N N . LEU A 1 152 ? -1.756 -8.075 -3.455 1.00 92.25 152 LEU A N 1
ATOM 1184 C CA . LEU A 1 152 ? -2.858 -7.186 -3.064 1.00 92.25 152 LEU A CA 1
ATOM 1185 C C . LEU A 1 152 ? -4.161 -7.981 -2.861 1.00 92.25 152 LEU A C 1
ATOM 1187 O O . LEU A 1 152 ? -4.861 -7.764 -1.878 1.00 92.25 152 LEU A O 1
ATOM 1191 N N . GLU A 1 153 ? -4.429 -8.928 -3.762 1.00 94.69 153 GLU A N 1
ATOM 1192 C CA . GLU A 1 153 ? -5.606 -9.800 -3.731 1.00 94.69 153 GLU A CA 1
ATOM 1193 C C . GLU A 1 153 ? -5.620 -10.702 -2.489 1.00 94.69 153 GLU A C 1
ATOM 1195 O O . GLU A 1 153 ? -6.641 -10.807 -1.813 1.00 94.69 153 GLU A O 1
ATOM 1200 N N . ASP A 1 154 ? -4.478 -11.297 -2.124 1.00 96.00 154 ASP A N 1
ATOM 1201 C CA . ASP A 1 154 ? -4.371 -12.085 -0.892 1.00 96.00 154 ASP A CA 1
ATOM 1202 C C . ASP A 1 154 ? -4.636 -11.237 0.348 1.00 96.00 154 ASP A C 1
ATOM 1204 O O . ASP A 1 154 ? -5.345 -11.666 1.2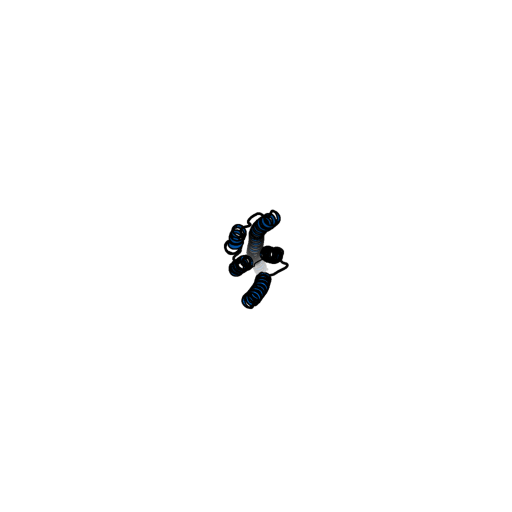56 1.00 96.00 154 ASP A O 1
ATOM 1208 N N . THR A 1 155 ? -4.069 -10.033 0.394 1.00 96.00 155 THR A N 1
ATOM 1209 C CA . THR A 1 155 ? -4.265 -9.107 1.509 1.00 96.00 155 THR A CA 1
ATOM 1210 C C . THR A 1 155 ? -5.726 -8.693 1.642 1.00 96.00 155 THR A C 1
ATOM 1212 O O . THR A 1 155 ? -6.246 -8.693 2.755 1.00 96.00 155 THR A O 1
ATOM 1215 N N . GLU A 1 156 ? -6.403 -8.397 0.534 1.00 95.12 156 GLU A N 1
ATOM 1216 C CA . GLU A 1 156 ? -7.831 -8.080 0.532 1.00 95.12 156 GLU A CA 1
ATOM 1217 C C . GLU A 1 156 ? -8.674 -9.266 1.013 1.00 95.12 156 GLU A C 1
ATOM 1219 O O . GLU A 1 156 ? -9.453 -9.118 1.954 1.00 95.12 156 GLU A O 1
ATOM 1224 N N . ARG A 1 157 ? -8.453 -10.458 0.449 1.00 96.44 157 ARG A N 1
ATOM 1225 C CA . ARG A 1 157 ? -9.171 -11.682 0.829 1.00 96.44 157 ARG A CA 1
ATOM 1226 C C . ARG A 1 157 ? -9.017 -12.010 2.314 1.00 96.44 157 ARG A C 1
ATOM 1228 O O . ARG A 1 157 ? -10.003 -12.317 2.974 1.00 96.44 157 ARG A O 1
ATOM 1235 N N . LEU A 1 158 ? -7.795 -11.946 2.842 1.00 96.75 158 LEU A N 1
ATOM 1236 C CA . LEU A 1 158 ? -7.515 -12.276 4.243 1.00 96.75 158 LEU A CA 1
ATOM 1237 C C . LEU A 1 158 ? -8.145 -11.268 5.211 1.00 96.75 158 LEU A C 1
ATOM 1239 O O . LEU A 1 158 ? -8.618 -11.662 6.272 1.00 96.75 158 LEU A O 1
ATOM 1243 N N . ILE A 1 159 ? -8.175 -9.982 4.847 1.00 96.50 159 ILE A N 1
ATOM 1244 C CA . ILE A 1 159 ? -8.844 -8.958 5.658 1.00 96.50 159 ILE A CA 1
ATOM 1245 C C . ILE A 1 159 ? -10.364 -9.145 5.617 1.00 96.50 159 ILE A C 1
ATOM 1247 O O . ILE A 1 159 ? -11.010 -9.037 6.655 1.00 96.50 159 ILE A O 1
ATOM 1251 N N . GLN A 1 160 ? -10.941 -9.459 4.454 1.00 96.25 160 GLN A N 1
ATOM 1252 C CA . GLN A 1 160 ? -12.371 -9.768 4.334 1.00 96.25 160 GLN A CA 1
ATOM 1253 C C . GLN A 1 160 ? -12.764 -10.998 5.160 1.00 96.25 160 GLN A C 1
ATOM 1255 O O . GLN A 1 160 ? -13.808 -10.998 5.807 1.00 96.25 160 GLN A O 1
ATOM 1260 N N . GLU A 1 161 ? -11.928 -12.037 5.154 1.00 96.44 161 GLU A N 1
ATOM 1261 C CA . GLU A 1 161 ? -12.142 -13.249 5.944 1.00 96.44 161 GLU A CA 1
ATOM 1262 C C . GLU A 1 161 ? -12.131 -12.948 7.447 1.00 96.44 161 GLU A C 1
ATOM 1264 O O . GLU A 1 161 ? -13.105 -13.269 8.126 1.00 96.44 161 GLU A O 1
ATOM 1269 N N . GLY A 1 162 ? -11.112 -12.235 7.939 1.00 93.56 162 GLY A N 1
ATOM 1270 C CA . GLY A 1 162 ? -11.053 -11.818 9.343 1.00 93.56 162 GLY A CA 1
ATOM 1271 C C . GLY A 1 162 ? -12.204 -10.888 9.747 1.00 93.56 162 GLY A C 1
ATOM 1272 O O . GLY A 1 162 ? -12.748 -11.004 10.847 1.00 93.56 162 GLY A O 1
ATOM 1273 N N . HIS A 1 163 ? -12.630 -9.988 8.853 1.00 95.06 163 HIS A N 1
ATOM 1274 C CA . HIS A 1 163 ? -13.793 -9.127 9.091 1.00 95.06 163 HIS A CA 1
ATOM 1275 C C . HIS A 1 163 ? -15.079 -9.940 9.211 1.00 95.06 163 HIS A C 1
ATOM 1277 O O . HIS A 1 163 ? -15.848 -9.724 10.146 1.00 95.06 163 HIS A O 1
ATOM 1283 N N . ARG A 1 164 ? -15.296 -10.909 8.318 1.00 95.19 164 ARG A N 1
ATOM 1284 C CA . ARG A 1 164 ? -16.461 -11.796 8.378 1.00 95.19 164 ARG A CA 1
ATOM 1285 C C . ARG A 1 164 ? -16.494 -12.599 9.680 1.00 95.19 164 ARG A C 1
ATOM 1287 O O . ARG A 1 164 ? -17.534 -12.618 10.326 1.00 95.19 164 ARG A O 1
ATOM 1294 N N . GLU A 1 165 ? -15.377 -13.210 10.075 1.00 92.19 165 GLU A N 1
ATOM 1295 C CA . GLU A 1 165 ? -15.280 -13.992 11.320 1.00 92.19 165 GLU A CA 1
ATOM 1296 C C . GLU A 1 165 ? -15.639 -13.155 12.555 1.00 92.19 165 GLU A C 1
ATOM 1298 O O . GLU A 1 165 ? -16.369 -13.611 13.434 1.00 92.19 165 GLU A O 1
ATOM 1303 N N . LEU A 1 166 ? -15.180 -11.900 12.603 1.00 90.75 166 LEU A N 1
ATOM 1304 C CA . LEU A 1 166 ? -15.557 -10.977 13.669 1.00 90.75 166 LEU A CA 1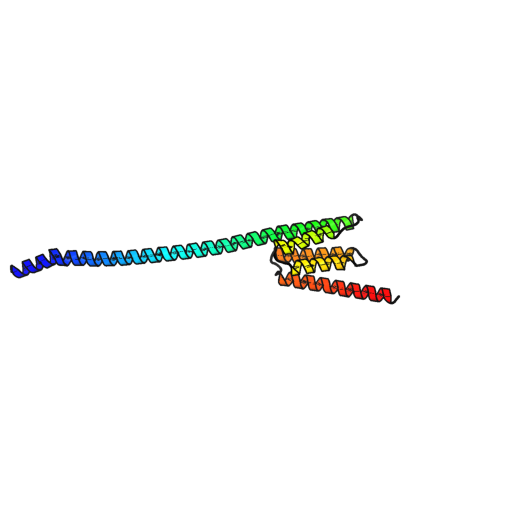
ATOM 1305 C C . LEU A 1 166 ? -17.061 -10.680 13.659 1.00 90.75 166 LEU A C 1
ATOM 1307 O O . LEU A 1 166 ? -17.683 -10.677 14.717 1.00 90.75 166 LEU A O 1
ATOM 1311 N N . VAL A 1 167 ? -17.638 -10.374 12.495 1.00 90.81 167 VAL A N 1
ATOM 1312 C CA . VAL A 1 167 ? -19.067 -10.040 12.392 1.00 90.81 167 VAL A CA 1
ATOM 1313 C C . VAL A 1 167 ? -19.928 -11.219 12.844 1.00 90.81 167 VAL A C 1
ATOM 1315 O O . VAL A 1 167 ? -20.833 -11.021 13.650 1.00 90.81 167 VAL A O 1
ATOM 1318 N N . GLU A 1 168 ? -19.597 -12.435 12.403 1.00 91.31 168 GLU A N 1
ATOM 1319 C CA . GLU A 1 168 ? -20.258 -13.669 12.847 1.00 91.31 168 GLU A CA 1
ATOM 1320 C C . GLU A 1 168 ? -20.169 -13.825 14.374 1.00 91.31 168 GLU A C 1
ATOM 1322 O O . GLU A 1 168 ? -21.184 -14.037 15.038 1.00 91.31 168 GLU A O 1
ATOM 1327 N N . HIS A 1 169 ? -18.984 -13.609 14.955 1.00 87.62 169 HIS A N 1
ATOM 1328 C CA . HIS A 1 169 ? -18.802 -13.658 16.405 1.00 87.62 169 HIS A CA 1
ATOM 1329 C C . HIS A 1 169 ? -19.649 -12.613 17.156 1.00 87.62 169 HIS A C 1
ATOM 1331 O O . HIS A 1 169 ? -20.245 -12.916 18.191 1.00 87.62 169 HIS A O 1
ATOM 1337 N N . LEU A 1 170 ? -19.723 -11.379 16.650 1.00 86.31 170 LEU A N 1
ATOM 1338 C CA . LEU A 1 170 ? -20.509 -10.309 17.271 1.00 86.31 170 LEU A CA 1
ATOM 1339 C C . LEU A 1 170 ? -22.016 -10.582 17.218 1.00 86.31 170 LEU A C 1
ATOM 1341 O O . LEU A 1 170 ? -22.733 -10.227 18.159 1.00 86.31 170 LEU A O 1
ATOM 1345 N N . ASP A 1 171 ? -22.499 -11.203 16.145 1.00 87.94 171 ASP A N 1
ATOM 1346 C CA . ASP A 1 171 ? -23.902 -11.590 16.015 1.00 87.94 171 ASP A CA 1
ATOM 1347 C C . ASP A 1 171 ? -24.265 -12.729 16.982 1.00 87.94 171 ASP A C 1
ATOM 1349 O O . ASP A 1 171 ? -25.310 -12.659 17.637 1.00 87.94 171 ASP A O 1
ATOM 1353 N N . ASP A 1 172 ? -23.375 -13.708 17.171 1.00 86.81 172 ASP A N 1
ATOM 1354 C CA . ASP A 1 172 ? -23.549 -14.787 18.153 1.00 86.81 172 ASP A CA 1
ATOM 1355 C C . ASP A 1 172 ? -23.623 -14.254 19.594 1.00 86.81 172 ASP A C 1
ATOM 1357 O O . ASP A 1 172 ? -24.498 -14.653 20.371 1.00 86.81 172 ASP A O 1
ATOM 1361 N N . VAL A 1 173 ? -22.743 -13.309 19.953 1.00 84.44 173 VAL A N 1
ATOM 1362 C CA . VAL A 1 173 ? -22.747 -12.666 21.280 1.00 84.44 173 VAL A CA 1
ATOM 1363 C C . VAL A 1 173 ? -24.065 -11.926 21.519 1.00 84.44 173 VAL A C 1
ATOM 1365 O O . VAL A 1 173 ? -24.692 -12.100 22.565 1.00 84.44 173 VAL A O 1
ATOM 1368 N N . ARG A 1 174 ? -24.542 -11.155 20.535 1.00 83.38 174 ARG A N 1
ATOM 1369 C CA . ARG A 1 174 ? -25.829 -10.443 20.631 1.00 83.38 174 ARG A CA 1
ATOM 1370 C C . ARG A 1 174 ? -27.014 -11.394 20.769 1.00 83.38 174 ARG A C 1
ATOM 1372 O O . ARG A 1 174 ? -27.934 -11.115 21.537 1.00 83.38 174 ARG A O 1
ATOM 1379 N N . ALA A 1 175 ? -27.011 -12.504 20.032 1.00 84.62 175 ALA A N 1
ATOM 1380 C CA . ALA A 1 175 ? -28.062 -13.513 20.121 1.00 84.62 175 ALA A CA 1
ATOM 1381 C C . ALA A 1 175 ? -28.107 -14.167 21.513 1.00 84.62 175 ALA A C 1
ATOM 1383 O O . ALA A 1 175 ? -29.194 -14.413 22.039 1.00 84.62 175 ALA A O 1
ATOM 1384 N N . ALA A 1 176 ? -26.946 -14.400 22.133 1.00 81.19 176 ALA A N 1
ATOM 1385 C CA . ALA A 1 176 ? -26.850 -14.934 23.489 1.00 81.19 176 ALA A CA 1
ATOM 1386 C C . ALA A 1 176 ? -27.344 -13.941 24.560 1.00 81.19 176 ALA A C 1
ATOM 1388 O O . ALA A 1 176 ? -28.039 -14.342 25.496 1.00 81.19 176 ALA A O 1
ATOM 1389 N N . GLU A 1 177 ? -27.042 -12.648 24.408 1.00 78.69 177 GLU A N 1
ATOM 1390 C CA . GLU A 1 177 ? -27.504 -11.591 25.321 1.00 78.69 177 GLU A CA 1
ATOM 1391 C C . GLU A 1 177 ? -29.016 -11.336 25.221 1.00 78.69 177 GLU A C 1
ATOM 1393 O O . GLU A 1 177 ? -29.660 -11.075 26.232 1.00 78.69 177 GLU A O 1
ATOM 1398 N N . GLY A 1 178 ? -29.606 -11.447 24.026 1.00 69.38 178 GLY A N 1
ATOM 1399 C CA . GLY A 1 178 ? -31.049 -11.265 23.814 1.00 69.38 178 GLY A CA 1
ATOM 1400 C C . GLY A 1 178 ? -31.928 -12.443 24.260 1.00 69.38 178 GLY A C 1
ATOM 1401 O O . GLY A 1 178 ? -33.152 -12.310 24.283 1.00 69.38 178 GLY A O 1
ATOM 1402 N N . ALA A 1 179 ? -31.328 -13.591 24.585 1.00 59.56 179 ALA A N 1
ATOM 1403 C CA . ALA A 1 179 ? -32.022 -14.796 25.042 1.00 59.56 179 ALA A CA 1
ATOM 1404 C C . ALA A 1 179 ? -32.045 -14.961 26.579 1.00 59.56 179 ALA A C 1
ATOM 1406 O O . ALA A 1 179 ? -32.652 -15.920 27.065 1.00 59.56 179 ALA A O 1
ATOM 1407 N N . SER A 1 180 ? -31.389 -14.060 27.324 1.00 46.53 180 SER A N 1
ATOM 1408 C CA . SER A 1 180 ? -31.326 -14.031 28.799 1.00 46.53 180 SER A CA 1
ATOM 1409 C C . SER A 1 180 ? -32.269 -12.988 29.396 1.00 46.53 180 SER A C 1
ATOM 1411 O O . SER A 1 180 ? -32.769 -13.240 30.516 1.00 46.53 180 SER A O 1
#